Protein AF-A0A183U4X5-F1 (afdb_monomer_lite)

Organism: Toxocara canis (NCBI:txid6265)

Radius of gyration: 14.27 Å; chains: 1; bounding box: 36×38×32 Å

pLDDT: mean 79.89, std 17.5, range [34.81, 96.06]

InterPro domains:
  IPR004245 Protein of unknown function DUF229 [PTHR10974] (3-94)

Foldseek 3Di:
DDPPPVPPPPDFDWAWDDCPDPVNQVLQQVVLVVVCVVCVVVVNCVVDPRKGWPGWPTWIDGPPAQKIWTWTATPVGFIKIFIWHQDPNDIDTPDDIDGDD

Structure (mmCIF, N/CA/C/O backbone):
data_AF-A0A183U4X5-F1
#
_entry.id   AF-A0A183U4X5-F1
#
loop_
_atom_site.group_PDB
_atom_site.id
_atom_site.type_symbol
_atom_site.label_atom_id
_atom_site.label_alt_id
_atom_site.label_comp_id
_atom_site.label_asym_id
_atom_site.label_entity_id
_atom_site.label_seq_id
_atom_site.pdbx_PDB_ins_code
_atom_site.Cartn_x
_atom_site.Cartn_y
_atom_site.Cartn_z
_atom_site.occupancy
_atom_site.B_iso_or_equiv
_atom_site.auth_seq_id
_atom_site.auth_comp_id
_atom_site.auth_asym_id
_atom_site.auth_atom_id
_atom_site.pdbx_PDB_model_num
ATOM 1 N N . MET A 1 1 ? 11.201 -27.649 12.207 1.00 37.34 1 MET A N 1
ATOM 2 C CA . MET A 1 1 ? 10.164 -26.939 11.432 1.00 37.34 1 MET A CA 1
ATOM 3 C C . MET A 1 1 ? 10.922 -25.853 10.718 1.00 37.34 1 MET A C 1
ATOM 5 O O . MET A 1 1 ? 11.184 -24.814 11.308 1.00 37.34 1 MET A O 1
ATOM 9 N N . ASP A 1 2 ? 11.431 -26.203 9.546 1.00 35.62 2 ASP A N 1
ATOM 10 C CA . ASP A 1 2 ? 12.321 -25.351 8.774 1.00 35.62 2 ASP A CA 1
ATOM 11 C C . ASP A 1 2 ? 11.475 -24.281 8.098 1.00 35.62 2 ASP A C 1
ATOM 13 O O . ASP A 1 2 ? 10.549 -24.582 7.344 1.00 35.62 2 ASP A O 1
ATOM 17 N N . ILE A 1 3 ? 11.746 -23.024 8.436 1.00 40.53 3 ILE A N 1
ATOM 18 C CA . ILE A 1 3 ? 11.284 -21.898 7.633 1.00 40.53 3 ILE A CA 1
ATOM 19 C C . ILE A 1 3 ? 12.018 -22.064 6.306 1.00 40.53 3 ILE A C 1
ATOM 21 O O . ILE A 1 3 ? 13.247 -22.058 6.295 1.00 40.53 3 ILE A O 1
ATOM 25 N N . ALA A 1 4 ? 11.282 -22.298 5.219 1.00 38.59 4 ALA A N 1
ATOM 26 C CA . ALA A 1 4 ? 11.873 -22.409 3.896 1.00 38.59 4 ALA A CA 1
ATOM 27 C C . ALA A 1 4 ? 12.754 -21.174 3.645 1.00 38.59 4 ALA A C 1
ATOM 29 O O . ALA A 1 4 ? 12.260 -20.045 3.633 1.00 38.59 4 ALA A O 1
ATOM 30 N N . GLU A 1 5 ? 14.056 -21.398 3.452 1.00 40.19 5 GLU A N 1
ATOM 31 C CA . GLU A 1 5 ? 15.052 -20.360 3.149 1.00 40.19 5 GLU A CA 1
ATOM 32 C C . GLU A 1 5 ? 14.739 -19.590 1.849 1.00 40.19 5 GLU A C 1
ATOM 34 O O . GLU A 1 5 ? 15.378 -18.585 1.554 1.00 40.19 5 GLU A O 1
ATOM 39 N N . GLU A 1 6 ? 13.706 -19.992 1.103 1.00 43.78 6 GLU A N 1
ATOM 40 C CA . GLU A 1 6 ? 13.204 -19.300 -0.089 1.00 43.78 6 GLU A CA 1
ATOM 41 C C . GLU A 1 6 ? 12.464 -17.982 0.211 1.00 43.78 6 GLU A C 1
ATOM 43 O O . GLU A 1 6 ? 12.145 -17.243 -0.715 1.00 43.78 6 GLU A O 1
ATOM 48 N N . TYR A 1 7 ? 12.227 -17.642 1.485 1.00 43.97 7 TYR A N 1
ATOM 49 C CA . TYR A 1 7 ? 11.643 -16.352 1.891 1.00 43.97 7 TYR A CA 1
ATOM 50 C C . TYR A 1 7 ? 12.606 -15.458 2.694 1.00 43.97 7 TYR A C 1
ATOM 52 O O . TYR A 1 7 ? 12.184 -14.537 3.397 1.00 43.97 7 TYR A O 1
ATOM 60 N N . CYS A 1 8 ? 13.916 -15.682 2.577 1.00 42.06 8 CYS A N 1
ATOM 61 C CA . CYS A 1 8 ? 14.910 -14.709 3.021 1.00 42.06 8 CYS A CA 1
ATOM 62 C C . CYS A 1 8 ? 15.107 -13.638 1.935 1.00 42.06 8 CYS A C 1
ATOM 64 O O . CYS A 1 8 ? 15.899 -13.818 1.015 1.00 42.06 8 CYS A O 1
ATOM 66 N N . LEU A 1 9 ? 14.435 -12.486 2.073 1.00 49.09 9 LEU A N 1
ATOM 67 C CA . LEU A 1 9 ? 14.660 -11.253 1.289 1.00 49.09 9 LEU A CA 1
ATOM 68 C C . LEU A 1 9 ? 16.027 -10.599 1.613 1.00 49.09 9 LEU A C 1
ATOM 70 O O . LEU A 1 9 ? 16.134 -9.396 1.877 1.00 49.09 9 LEU A O 1
ATOM 74 N N . CYS A 1 10 ? 17.087 -11.403 1.681 1.00 48.72 10 CYS A N 1
ATOM 75 C CA . CYS A 1 10 ? 18.430 -10.984 2.038 1.00 48.72 10 CYS A CA 1
ATOM 76 C C . CYS A 1 10 ? 19.122 -10.369 0.815 1.00 48.72 10 CYS A C 1
ATOM 78 O O . CYS A 1 10 ? 19.581 -11.067 -0.081 1.00 48.72 10 CYS A O 1
ATOM 80 N N . VAL A 1 11 ? 19.259 -9.040 0.848 1.00 55.22 11 VAL A N 1
ATOM 81 C CA . VAL A 1 11 ? 20.098 -8.227 -0.056 1.00 55.22 11 VAL A CA 1
ATOM 82 C C . VAL A 1 11 ? 19.619 -8.203 -1.510 1.00 55.22 11 VAL A C 1
ATOM 84 O O . VAL A 1 11 ? 20.380 -8.337 -2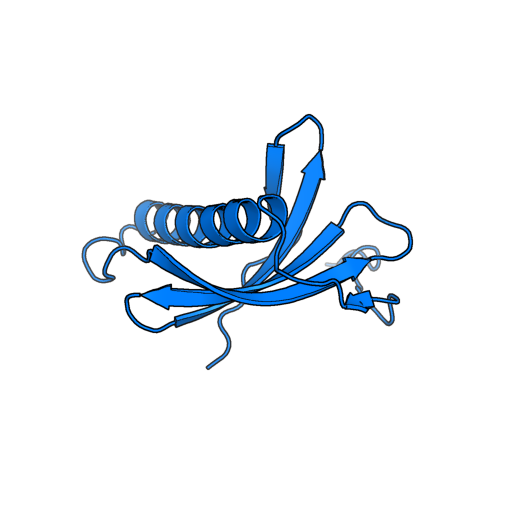.465 1.00 55.22 11 VAL A O 1
ATOM 87 N N . GLU A 1 12 ? 18.330 -7.971 -1.682 1.00 65.25 12 GLU A N 1
ATOM 88 C CA . GLU A 1 12 ? 17.754 -7.668 -2.984 1.00 65.25 12 GLU A CA 1
ATOM 89 C C . GLU A 1 12 ? 17.957 -6.182 -3.344 1.00 65.25 12 GLU A C 1
ATOM 91 O O . GLU A 1 12 ? 17.877 -5.302 -2.481 1.00 65.25 12 GLU A O 1
ATOM 96 N N . LYS A 1 13 ? 18.293 -5.882 -4.609 1.00 73.44 13 LYS A N 1
ATOM 97 C CA . LYS A 1 13 ? 18.506 -4.502 -5.075 1.00 73.44 13 LYS A CA 1
ATOM 98 C C . LYS A 1 13 ? 17.157 -3.833 -5.318 1.00 73.44 13 LYS A C 1
ATOM 100 O O . LYS A 1 13 ? 16.422 -4.188 -6.240 1.00 73.44 13 LYS A O 1
ATOM 105 N N . TRP A 1 14 ? 16.861 -2.849 -4.480 1.00 82.56 14 TRP A N 1
ATOM 106 C CA . TRP A 1 14 ? 15.665 -2.023 -4.555 1.00 82.56 14 TRP A CA 1
ATOM 107 C C . TRP A 1 14 ? 15.997 -0.685 -5.208 1.00 82.56 14 TRP A C 1
ATOM 109 O O . TRP A 1 14 ? 16.915 0.017 -4.780 1.00 82.56 14 TRP A O 1
ATOM 119 N N . ILE A 1 15 ? 15.239 -0.320 -6.239 1.00 84.69 15 ILE A N 1
ATOM 120 C CA . ILE A 1 15 ? 15.371 0.968 -6.918 1.00 84.69 15 ILE A CA 1
ATOM 121 C C . ILE A 1 15 ? 14.222 1.865 -6.480 1.00 84.69 15 ILE A C 1
ATOM 123 O O . ILE A 1 15 ? 13.056 1.562 -6.742 1.00 84.69 15 ILE A O 1
ATOM 127 N N . THR A 1 16 ? 14.547 2.998 -5.858 1.00 85.38 16 THR A N 1
ATOM 128 C CA . THR A 1 16 ? 13.565 4.047 -5.564 1.00 85.38 16 THR A CA 1
ATOM 129 C C . THR A 1 16 ? 12.993 4.599 -6.862 1.00 85.38 16 THR A C 1
ATOM 131 O O . THR A 1 16 ? 13.734 5.035 -7.745 1.00 85.38 16 THR A O 1
ATOM 134 N N . VAL A 1 17 ? 11.669 4.627 -6.960 1.00 83.31 17 VAL A N 1
ATOM 135 C CA . VAL A 1 17 ? 10.961 5.181 -8.115 1.00 83.31 17 VAL A CA 1
ATOM 136 C C . VAL A 1 17 ? 10.180 6.429 -7.732 1.00 83.31 17 VAL A C 1
ATOM 138 O O . VAL A 1 17 ? 9.842 6.659 -6.570 1.00 83.31 17 VAL A O 1
ATOM 141 N N . ASN A 1 18 ? 9.921 7.275 -8.727 1.00 75.81 18 ASN A N 1
ATOM 142 C CA . ASN A 1 18 ? 9.219 8.528 -8.503 1.00 75.81 18 ASN A CA 1
ATOM 143 C C . ASN A 1 18 ? 7.717 8.266 -8.291 1.00 75.81 18 ASN A C 1
ATOM 145 O O . ASN A 1 18 ? 7.069 7.628 -9.118 1.00 75.81 18 ASN A O 1
ATOM 149 N N . GLN A 1 19 ? 7.168 8.782 -7.193 1.00 71.38 19 GLN A N 1
ATOM 150 C CA . GLN A 1 19 ? 5.846 8.410 -6.656 1.00 71.38 19 GLN A CA 1
ATOM 151 C C . GLN A 1 19 ? 4.681 9.178 -7.302 1.00 71.38 19 GLN A C 1
ATOM 153 O O . GLN A 1 19 ? 3.556 9.174 -6.809 1.00 71.38 19 GLN A O 1
ATOM 158 N N . THR A 1 20 ? 4.942 9.883 -8.401 1.00 66.12 20 THR A N 1
ATOM 159 C CA . THR A 1 20 ? 3.976 10.784 -9.045 1.00 66.12 20 THR A CA 1
ATOM 160 C C . THR A 1 20 ? 3.005 10.064 -9.977 1.00 66.12 20 THR A C 1
ATOM 162 O O . THR A 1 20 ? 2.165 10.703 -10.610 1.00 66.12 20 THR A O 1
ATOM 165 N N . SER A 1 21 ? 3.104 8.739 -10.086 1.00 75.44 21 SER A N 1
ATOM 166 C CA . SER A 1 21 ? 2.277 7.964 -11.000 1.00 75.44 21 SER A CA 1
ATOM 167 C C . SER A 1 21 ? 0.910 7.624 -10.392 1.00 75.44 21 SER A C 1
ATOM 169 O O . SER A 1 21 ? 0.777 7.366 -9.194 1.00 75.44 21 SER A O 1
ATOM 171 N N . ASN A 1 22 ? -0.122 7.542 -11.238 1.00 83.94 22 ASN A N 1
ATOM 172 C CA . ASN A 1 22 ? -1.436 7.024 -10.832 1.00 83.94 22 ASN A CA 1
ATOM 173 C C . ASN A 1 22 ? -1.345 5.600 -10.256 1.00 83.94 22 ASN A C 1
ATOM 175 O O . ASN A 1 22 ? -2.150 5.222 -9.404 1.00 83.94 22 ASN A O 1
ATOM 179 N N . PHE A 1 23 ? -0.346 4.830 -10.698 1.00 84.31 23 PHE A N 1
ATOM 180 C CA . PHE A 1 23 ? -0.053 3.500 -10.178 1.00 84.31 23 PHE A CA 1
ATOM 181 C C . PHE A 1 23 ? 0.337 3.556 -8.697 1.00 84.31 23 PHE A C 1
ATOM 183 O O . PHE A 1 23 ? -0.272 2.855 -7.895 1.00 84.31 23 PHE A O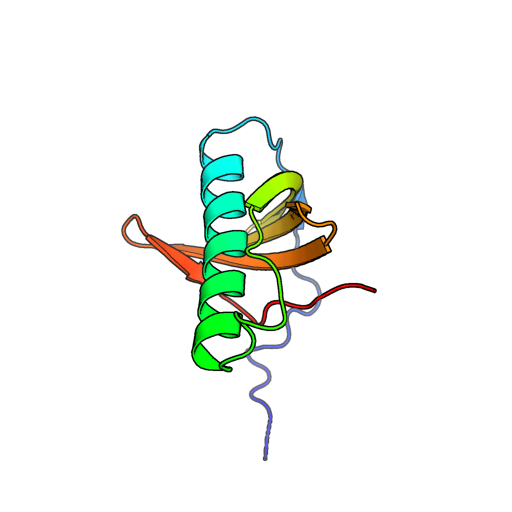 1
ATOM 190 N N . SER A 1 24 ? 1.263 4.444 -8.323 1.00 88.44 24 SER A N 1
ATOM 191 C CA . SER A 1 24 ? 1.730 4.628 -6.942 1.00 88.44 24 SER A CA 1
ATOM 192 C C . SER A 1 24 ? 0.563 4.914 -5.994 1.00 88.44 24 SER A C 1
ATOM 194 O O . SER A 1 24 ? 0.412 4.279 -4.952 1.00 88.44 24 SER A O 1
ATOM 196 N N . ARG A 1 25 ? -0.331 5.830 -6.388 1.00 92.00 25 ARG A N 1
ATOM 197 C CA . ARG A 1 25 ? -1.513 6.174 -5.587 1.00 92.00 25 ARG A CA 1
ATOM 198 C C . ARG A 1 25 ? -2.511 5.018 -5.479 1.00 92.00 25 ARG A C 1
ATOM 200 O O . ARG A 1 25 ? -3.042 4.785 -4.398 1.00 92.00 25 ARG A O 1
ATOM 207 N N . SER A 1 26 ? -2.759 4.301 -6.575 1.00 92.25 26 SER A N 1
ATOM 208 C CA . SER A 1 26 ? -3.690 3.160 -6.594 1.00 92.25 26 SER A CA 1
ATOM 209 C C . SER A 1 26 ? -3.183 2.009 -5.723 1.00 92.25 26 SER A C 1
ATOM 211 O O . SER A 1 26 ? -3.936 1.458 -4.925 1.00 92.25 26 SER A O 1
ATOM 213 N N . ALA A 1 27 ? -1.886 1.713 -5.808 1.00 91.19 27 ALA A N 1
ATOM 214 C CA . ALA A 1 27 ? -1.216 0.716 -4.985 1.00 91.19 27 ALA A CA 1
ATOM 215 C C . ALA A 1 27 ? -1.215 1.107 -3.494 1.00 91.19 27 ALA A C 1
ATOM 217 O O . ALA A 1 27 ? -1.530 0.290 -2.630 1.00 91.19 27 ALA A O 1
ATOM 218 N N . GLY A 1 28 ? -0.957 2.381 -3.178 1.00 93.75 28 GLY A N 1
ATOM 219 C CA . GLY A 1 28 ? -1.061 2.887 -1.808 1.00 93.75 28 GLY A CA 1
ATOM 220 C C . GLY A 1 28 ? -2.478 2.783 -1.232 1.00 93.75 28 GL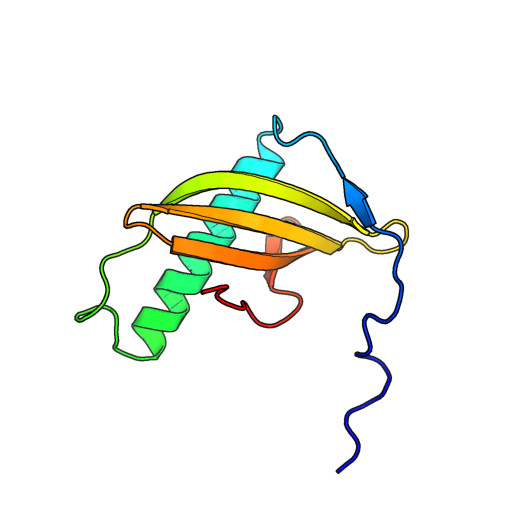Y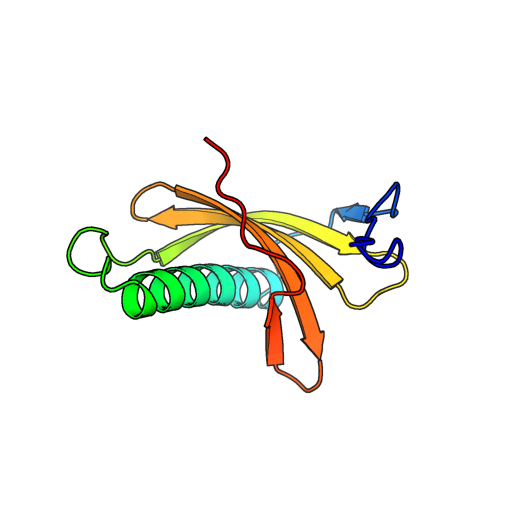 A C 1
ATOM 221 O O . GLY A 1 28 ? -2.651 2.417 -0.071 1.00 93.75 28 GLY A O 1
ATOM 222 N N . GLN A 1 29 ? -3.500 3.059 -2.048 1.00 95.31 29 GLN A N 1
ATOM 223 C CA . GLN A 1 29 ? -4.899 2.947 -1.634 1.00 95.31 29 GLN A CA 1
ATOM 224 C C . GLN A 1 29 ? -5.267 1.485 -1.367 1.00 95.31 29 GLN A C 1
ATOM 226 O O . GLN A 1 29 ? -5.874 1.186 -0.341 1.00 95.31 29 GLN A O 1
ATOM 231 N N . TYR A 1 30 ? -4.811 0.576 -2.230 1.00 94.69 30 TYR A N 1
ATOM 232 C CA . TYR A 1 30 ? -4.977 -0.860 -2.037 1.00 94.69 30 TYR A CA 1
ATOM 233 C C . TYR A 1 30 ? -4.408 -1.338 -0.690 1.00 94.69 30 TYR A C 1
ATOM 235 O O . TYR A 1 30 ? -5.069 -2.105 0.006 1.00 94.69 30 TYR A O 1
ATOM 243 N N . ILE A 1 31 ? -3.235 -0.846 -0.266 1.00 93.75 31 ILE A N 1
ATOM 244 C CA . ILE A 1 31 ? -2.662 -1.188 1.051 1.00 93.75 31 ILE A CA 1
ATOM 245 C C . ILE A 1 31 ? -3.587 -0.737 2.190 1.00 93.75 31 ILE A C 1
ATOM 247 O O . ILE A 1 31 ? -3.865 -1.520 3.098 1.00 93.75 31 ILE A O 1
ATOM 251 N N . ALA A 1 32 ? -4.087 0.502 2.150 1.00 95.19 32 ALA A N 1
ATOM 252 C CA . ALA A 1 32 ? -4.999 1.006 3.178 1.00 95.19 32 ALA A CA 1
ATOM 253 C C . ALA A 1 32 ? -6.292 0.171 3.251 1.00 95.19 32 ALA A C 1
ATOM 255 O O . ALA A 1 32 ? -6.759 -0.174 4.339 1.00 95.19 32 ALA A O 1
ATOM 256 N N . ASP A 1 33 ? -6.844 -0.211 2.098 1.00 95.06 33 ASP A N 1
ATOM 257 C CA . ASP A 1 33 ? -8.047 -1.043 2.017 1.00 95.06 33 ASP A CA 1
ATOM 258 C C . ASP A 1 33 ? -7.805 -2.481 2.499 1.00 95.06 33 ASP A C 1
ATOM 260 O O . ASP A 1 33 ? -8.660 -3.057 3.182 1.00 95.06 33 ASP A O 1
ATOM 264 N N . ALA A 1 34 ? -6.626 -3.041 2.227 1.00 92.88 34 ALA A N 1
ATOM 265 C CA . ALA A 1 34 ? -6.222 -4.339 2.749 1.00 92.88 34 ALA A CA 1
ATOM 266 C C . ALA A 1 34 ? -6.113 -4.319 4.283 1.00 92.88 34 ALA A C 1
ATOM 268 O O . ALA A 1 34 ? -6.650 -5.207 4.943 1.00 92.88 34 ALA A O 1
ATOM 269 N N . ILE A 1 35 ? -5.514 -3.275 4.872 1.00 91.62 35 ILE A N 1
ATOM 270 C CA . ILE A 1 35 ? -5.443 -3.119 6.336 1.00 91.62 35 ILE A CA 1
ATOM 271 C C . ILE A 1 35 ? -6.848 -3.033 6.937 1.00 91.62 35 ILE A C 1
ATOM 273 O O . ILE A 1 35 ? -7.156 -3.753 7.885 1.00 91.62 35 ILE A O 1
ATOM 277 N N . ASN A 1 36 ? -7.730 -2.208 6.367 1.00 93.62 36 ASN A N 1
ATOM 278 C CA . ASN A 1 36 ? -9.120 -2.112 6.821 1.00 93.62 36 ASN A CA 1
ATOM 279 C C . ASN A 1 36 ? -9.851 -3.464 6.756 1.00 93.62 36 ASN A C 1
ATOM 281 O O . ASN A 1 36 ? -10.630 -3.793 7.651 1.00 93.62 36 ASN A O 1
ATOM 285 N N . SER A 1 37 ? -9.590 -4.255 5.714 1.00 92.69 37 SER A N 1
ATOM 286 C CA . SER A 1 37 ? -10.167 -5.594 5.555 1.00 92.69 37 SER A CA 1
ATOM 287 C C . SER A 1 37 ? -9.659 -6.553 6.634 1.00 92.69 37 SER A C 1
ATOM 289 O O . SER A 1 37 ? -10.469 -7.213 7.280 1.00 92.69 37 SER A O 1
ATOM 291 N N . ILE A 1 38 ? -8.354 -6.540 6.929 1.00 89.75 38 ILE A N 1
ATOM 292 C CA . ILE A 1 38 ? -7.754 -7.318 8.026 1.00 89.75 38 ILE A CA 1
ATOM 293 C C . ILE A 1 38 ? -8.355 -6.915 9.381 1.00 89.75 38 ILE A C 1
ATOM 295 O O . ILE A 1 38 ? -8.675 -7.776 10.202 1.00 89.75 38 ILE A O 1
ATOM 299 N N . LEU A 1 39 ? -8.533 -5.614 9.637 1.00 90.38 39 LEU A N 1
ATOM 300 C CA . LEU A 1 39 ? -9.150 -5.126 10.875 1.00 90.38 39 LEU A CA 1
ATOM 301 C C . LEU A 1 39 ? -10.591 -5.627 11.016 1.00 90.38 39 LEU A C 1
ATOM 303 O O . LEU A 1 39 ? -10.980 -6.073 12.095 1.00 90.38 39 LEU A O 1
ATOM 307 N N . LYS A 1 40 ? -11.357 -5.621 9.922 1.00 91.88 40 LYS A N 1
ATOM 308 C CA . LYS A 1 40 ? -12.723 -6.150 9.883 1.00 91.88 40 LYS A CA 1
ATOM 309 C C . LYS A 1 40 ? -12.771 -7.660 10.119 1.00 91.88 40 LYS A C 1
ATOM 311 O O . LYS A 1 40 ? -13.586 -8.125 10.911 1.00 91.88 40 LYS A O 1
ATOM 316 N N . GLU A 1 41 ? -11.888 -8.433 9.489 1.00 92.12 41 GLU A N 1
ATOM 317 C CA . GLU A 1 41 ? -11.783 -9.885 9.709 1.00 92.12 41 GLU A CA 1
ATOM 318 C C . GLU A 1 41 ? -11.453 -10.218 11.169 1.00 92.12 41 GLU A C 1
ATOM 320 O O . GLU A 1 41 ? -12.034 -11.133 11.756 1.00 92.12 41 GLU A O 1
ATOM 325 N N . LYS A 1 42 ? -10.586 -9.411 11.793 1.00 90.94 42 LYS A N 1
ATOM 326 C CA . LYS A 1 42 ? -10.251 -9.502 13.221 1.00 90.94 42 LYS A CA 1
ATOM 327 C C . LYS A 1 42 ? -11.325 -8.919 14.149 1.00 90.94 42 LYS A C 1
ATOM 329 O O . LYS A 1 42 ? -11.154 -8.984 15.364 1.00 90.94 42 LYS A O 1
ATOM 334 N N . LYS A 1 43 ? -12.425 -8.380 13.607 1.00 91.25 43 LYS A N 1
ATOM 335 C CA . LYS A 1 43 ? -13.505 -7.696 14.343 1.00 91.25 43 LYS A CA 1
ATOM 336 C C . LYS A 1 43 ? -13.009 -6.518 15.185 1.00 91.25 43 LYS A C 1
ATOM 338 O O . LYS A 1 43 ? -13.551 -6.253 16.252 1.00 91.25 43 LYS A O 1
ATOM 343 N N . LEU A 1 44 ? -11.966 -5.829 14.733 1.00 89.06 44 LEU A N 1
ATOM 344 C CA . LEU A 1 44 ? -11.389 -4.644 15.378 1.00 89.06 44 LEU A CA 1
ATOM 345 C C . LEU A 1 44 ? -11.864 -3.336 14.730 1.00 89.06 44 LEU A C 1
ATOM 347 O O . LEU A 1 44 ? -11.522 -2.260 15.202 1.00 89.06 44 LEU A O 1
ATOM 351 N N . ASP A 1 45 ? -12.681 -3.409 13.682 1.00 85.56 45 ASP A N 1
ATOM 352 C CA . ASP A 1 45 ? -13.227 -2.271 12.932 1.00 85.56 45 ASP A CA 1
ATOM 353 C C . ASP A 1 45 ? -14.150 -1.355 13.754 1.00 85.56 45 ASP A C 1
ATOM 355 O O . ASP A 1 45 ? -14.401 -0.220 13.367 1.00 85.56 45 ASP A O 1
ATOM 359 N N . HIS A 1 46 ? -14.628 -1.819 14.909 1.00 84.44 46 HIS A N 1
ATOM 360 C CA . HIS A 1 46 ? -15.352 -0.988 15.874 1.00 84.44 46 HIS A CA 1
ATOM 361 C C . HIS A 1 46 ? -14.428 -0.240 16.854 1.00 84.44 46 HIS A C 1
ATOM 363 O O . HIS A 1 46 ? -14.870 0.705 17.503 1.00 84.44 46 HIS A O 1
ATOM 369 N N . LEU A 1 47 ? -13.167 -0.672 16.985 1.00 84.38 47 LEU A N 1
ATOM 370 C CA . LEU A 1 47 ? -12.148 -0.056 17.847 1.00 84.38 47 LEU A CA 1
ATOM 371 C C . LEU A 1 47 ? -11.203 0.850 17.057 1.00 84.38 47 LEU A C 1
ATOM 373 O O . LEU A 1 47 ? -10.664 1.809 17.603 1.00 84.38 47 LEU A O 1
ATOM 377 N N . CYS A 1 48 ? -10.983 0.526 15.786 1.00 84.31 48 CYS A N 1
ATOM 378 C CA . CYS A 1 48 ? -10.104 1.256 14.892 1.00 84.31 48 CYS A CA 1
ATOM 379 C C . CYS A 1 48 ? -10.931 2.020 13.860 1.00 84.31 48 CYS A C 1
ATOM 381 O O . CYS A 1 48 ? -11.775 1.449 13.175 1.00 84.31 48 CYS A O 1
ATOM 383 N N . GLU A 1 49 ? -10.648 3.308 13.712 1.00 89.12 49 GLU A N 1
ATOM 384 C CA . GLU A 1 49 ? -11.202 4.105 12.624 1.00 89.12 49 GLU A CA 1
ATOM 385 C C . GLU A 1 49 ? -10.738 3.580 11.259 1.00 89.12 49 GLU A C 1
ATOM 387 O O . GLU A 1 49 ? -9.620 3.078 11.102 1.00 89.12 49 GLU A O 1
ATOM 392 N N . LYS A 1 50 ? -11.596 3.736 10.245 1.00 93.06 50 LYS A N 1
ATOM 393 C CA . LYS A 1 50 ? -11.276 3.335 8.875 1.00 93.06 50 LYS A CA 1
ATOM 394 C C . LYS A 1 50 ? -10.130 4.187 8.329 1.00 93.06 50 LYS A C 1
ATOM 396 O O . LYS A 1 50 ? -10.271 5.400 8.185 1.00 93.06 50 LYS A O 1
ATOM 401 N N . LEU A 1 51 ? -9.038 3.533 7.948 1.00 94.31 51 LEU A N 1
ATOM 402 C CA . LEU A 1 51 ? -7.868 4.181 7.371 1.00 94.31 51 LEU A CA 1
ATOM 403 C C . LEU A 1 51 ? -8.130 4.602 5.923 1.00 94.31 51 LEU A C 1
ATOM 405 O O . LEU A 1 51 ? -8.711 3.855 5.135 1.00 94.31 51 LEU A O 1
ATOM 409 N N . GLN A 1 52 ? -7.657 5.783 5.552 1.00 96.06 52 GLN A N 1
ATOM 410 C CA . GLN A 1 52 ? -7.617 6.277 4.179 1.00 96.06 52 GLN A CA 1
ATOM 411 C C . GLN A 1 52 ? -6.184 6.635 3.814 1.00 96.06 52 GLN A C 1
ATOM 413 O O . GLN A 1 52 ? -5.447 7.142 4.660 1.00 96.06 52 GLN A O 1
ATOM 418 N N . LEU A 1 53 ? -5.782 6.402 2.563 1.00 95.94 53 LEU A N 1
ATOM 419 C CA . LEU A 1 53 ? -4.468 6.827 2.093 1.00 95.94 53 LEU A CA 1
ATOM 420 C C . LEU A 1 53 ? -4.364 8.355 2.178 1.00 95.94 53 LEU A C 1
ATOM 422 O O . LEU A 1 53 ? -5.146 9.073 1.555 1.00 95.94 53 LEU A O 1
ATOM 426 N N . LYS A 1 54 ? -3.357 8.843 2.902 1.00 95.19 54 LYS A N 1
ATOM 427 C CA . LYS A 1 54 ? -2.976 10.254 2.896 1.00 95.19 54 LYS A CA 1
ATOM 428 C C . LYS A 1 54 ? -1.993 10.516 1.762 1.00 95.19 54 LYS A C 1
ATOM 430 O O . LYS A 1 54 ? -2.266 11.328 0.884 1.00 95.19 54 LYS A O 1
ATOM 435 N N . GLU A 1 55 ? -0.871 9.802 1.769 1.00 94.69 55 GLU A N 1
ATOM 436 C CA . GLU A 1 55 ? 0.152 9.893 0.732 1.00 94.69 55 GLU A CA 1
ATOM 437 C C . GLU A 1 55 ? 1.000 8.616 0.668 1.00 94.69 55 GLU A C 1
ATOM 439 O O . GLU A 1 55 ? 1.082 7.840 1.625 1.00 94.69 55 GLU A O 1
ATOM 444 N N . VAL A 1 56 ? 1.656 8.416 -0.471 1.00 93.69 56 VAL A N 1
ATOM 445 C CA . VAL A 1 56 ? 2.780 7.484 -0.574 1.00 93.69 56 VAL A CA 1
ATOM 446 C C . VAL A 1 56 ? 4.020 8.250 -0.118 1.00 93.69 56 VAL A C 1
ATOM 448 O O . VAL A 1 56 ? 4.225 9.383 -0.541 1.00 93.69 56 VAL A O 1
ATOM 451 N N . LEU A 1 57 ? 4.795 7.663 0.794 1.00 92.19 57 LEU A N 1
ATOM 452 C CA . LEU A 1 57 ? 6.038 8.235 1.321 1.00 92.19 57 LEU A CA 1
ATOM 453 C C . LEU A 1 57 ? 7.261 7.682 0.588 1.00 92.19 57 LEU A C 1
ATOM 455 O O . LEU A 1 57 ? 8.256 8.383 0.389 1.00 92.19 57 LEU A O 1
ATOM 459 N N . LYS A 1 58 ? 7.211 6.397 0.225 1.00 91.12 58 LYS A N 1
ATOM 460 C CA . LYS A 1 58 ? 8.292 5.691 -0.462 1.00 91.12 58 LYS A CA 1
ATOM 461 C C . LYS A 1 58 ? 7.718 4.633 -1.392 1.00 91.12 58 LYS A C 1
ATOM 463 O O . LYS A 1 58 ? 6.804 3.912 -1.001 1.00 91.12 58 LYS A O 1
ATOM 468 N N . GLU A 1 59 ? 8.296 4.515 -2.580 1.00 91.00 59 GLU A N 1
ATOM 469 C CA . GLU A 1 59 ? 8.076 3.393 -3.488 1.00 91.00 59 GLU A CA 1
ATOM 470 C C . GLU A 1 59 ? 9.430 2.906 -4.002 1.00 91.00 59 GLU A C 1
ATOM 472 O O . GLU A 1 59 ? 10.248 3.689 -4.493 1.00 91.00 59 GLU A O 1
ATOM 477 N N . GLU A 1 60 ? 9.657 1.606 -3.884 1.00 89.25 60 GLU A N 1
ATOM 478 C CA . GLU A 1 60 ? 10.849 0.929 -4.366 1.00 89.25 60 GLU A CA 1
ATOM 479 C C . GLU A 1 60 ? 10.441 -0.279 -5.196 1.00 89.25 60 GLU A C 1
ATOM 481 O O . GLU A 1 60 ? 9.601 -1.070 -4.776 1.00 89.25 60 GLU A O 1
ATOM 486 N N . LYS A 1 61 ? 11.049 -0.448 -6.366 1.00 86.12 61 LYS A N 1
ATOM 487 C CA . LYS A 1 61 ? 10.837 -1.627 -7.206 1.00 86.12 61 LYS A CA 1
ATOM 488 C C . LYS A 1 61 ? 11.995 -2.588 -7.059 1.00 86.12 61 LYS A C 1
ATOM 490 O O . LYS A 1 61 ? 13.146 -2.158 -6.966 1.00 86.12 61 LYS A O 1
ATOM 495 N N . HIS A 1 62 ? 11.683 -3.874 -7.073 1.00 83.00 62 HIS A N 1
ATOM 496 C CA . HIS A 1 62 ? 12.708 -4.890 -7.176 1.00 83.00 62 HIS A CA 1
ATOM 497 C C . HIS A 1 62 ? 13.273 -4.935 -8.606 1.00 83.00 62 HIS A C 1
ATOM 499 O O . HIS A 1 62 ? 12.516 -4.845 -9.572 1.00 83.00 62 HIS A O 1
ATOM 505 N N . GLU A 1 63 ? 14.595 -5.063 -8.760 1.00 77.00 63 GLU A N 1
ATOM 506 C CA . GLU A 1 63 ? 15.244 -5.059 -10.084 1.00 77.00 63 GLU A CA 1
ATOM 507 C C . GLU A 1 63 ? 14.833 -6.241 -10.975 1.00 77.00 63 GLU A C 1
ATOM 509 O O . GLU A 1 63 ? 14.727 -6.085 -12.190 1.00 77.00 63 GLU A O 1
ATOM 514 N N . SER A 1 64 ? 14.613 -7.421 -10.391 1.00 70.88 64 SER A N 1
ATOM 515 C CA . SER A 1 64 ? 14.402 -8.668 -11.144 1.00 70.88 64 SER A CA 1
ATOM 516 C C . SER A 1 64 ? 13.030 -9.312 -10.945 1.00 70.88 64 SER A C 1
ATOM 518 O O . SER A 1 64 ? 12.732 -10.316 -11.588 1.00 70.88 64 SER A O 1
ATOM 520 N N . GLN A 1 65 ? 12.183 -8.753 -10.078 1.00 72.75 65 GLN A N 1
ATOM 521 C CA . GLN A 1 65 ? 10.855 -9.294 -9.777 1.00 72.75 65 GLN A CA 1
ATOM 522 C C . GLN A 1 65 ? 9.785 -8.221 -9.960 1.00 72.75 65 GLN A C 1
ATOM 524 O O . GLN A 1 65 ? 10.041 -7.029 -9.804 1.00 72.75 65 GLN A O 1
ATOM 529 N N . THR A 1 66 ? 8.551 -8.640 -10.231 1.00 78.94 66 THR A N 1
ATOM 530 C CA . THR A 1 66 ? 7.382 -7.754 -10.350 1.00 78.94 66 THR A CA 1
ATOM 531 C C . THR A 1 66 ? 6.812 -7.355 -8.982 1.00 78.94 66 THR A C 1
ATOM 533 O O . THR A 1 66 ? 5.597 -7.338 -8.779 1.00 78.94 66 THR A O 1
ATOM 536 N N . VAL A 1 67 ? 7.699 -7.037 -8.034 1.00 83.06 67 VAL A N 1
ATOM 537 C CA . VAL A 1 67 ? 7.365 -6.675 -6.652 1.00 83.06 67 VAL A CA 1
ATOM 538 C C . VAL A 1 67 ? 7.771 -5.230 -6.378 1.00 83.06 67 VAL A C 1
ATOM 540 O O . VAL A 1 67 ? 8.829 -4.755 -6.799 1.00 83.06 67 VAL A O 1
ATOM 543 N N . VAL A 1 68 ? 6.905 -4.526 -5.658 1.00 86.56 68 VAL A N 1
ATOM 544 C CA . VAL A 1 68 ? 7.085 -3.142 -5.236 1.00 86.56 68 VAL A CA 1
ATOM 545 C C . VAL A 1 68 ? 6.962 -3.072 -3.723 1.00 86.56 68 VAL A C 1
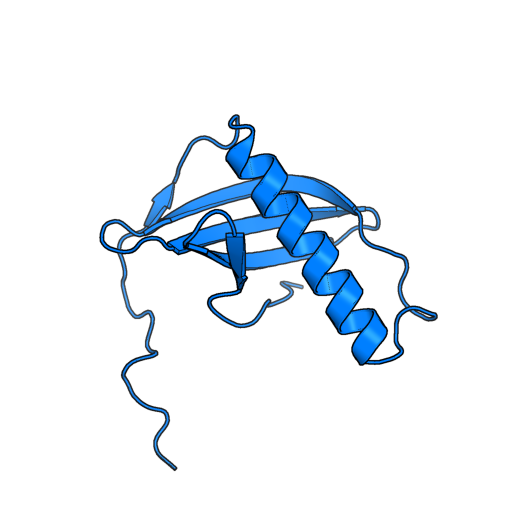ATOM 547 O O . VAL A 1 68 ? 5.985 -3.544 -3.152 1.00 86.56 68 VAL A O 1
ATOM 550 N N . ARG A 1 69 ? 7.930 -2.451 -3.062 1.00 88.94 69 ARG A N 1
ATOM 551 C CA . ARG A 1 69 ? 7.865 -2.100 -1.648 1.00 88.94 69 ARG A CA 1
ATOM 552 C C . ARG A 1 69 ? 7.364 -0.672 -1.517 1.00 88.94 69 ARG A C 1
ATOM 554 O O . ARG A 1 69 ? 7.887 0.239 -2.156 1.00 88.94 69 ARG A O 1
ATOM 561 N N . MET A 1 70 ? 6.353 -0.474 -0.684 1.00 90.56 70 MET A N 1
ATOM 562 C CA . MET A 1 70 ? 5.733 0.826 -0.480 1.00 90.56 70 MET A CA 1
ATOM 563 C C . MET A 1 70 ? 5.645 1.162 0.995 1.00 90.56 70 MET A C 1
ATOM 565 O O . MET A 1 70 ? 5.248 0.331 1.810 1.00 90.56 70 MET A O 1
ATOM 569 N N . LYS A 1 71 ? 5.959 2.417 1.311 1.00 92.69 71 LYS A N 1
ATOM 570 C CA . LYS A 1 71 ? 5.675 3.033 2.602 1.00 92.69 71 LYS A CA 1
ATOM 571 C C . LYS A 1 71 ? 4.602 4.088 2.396 1.00 92.69 71 LYS A C 1
ATOM 573 O O . LYS A 1 71 ? 4.792 4.993 1.583 1.00 92.69 71 LYS A O 1
ATOM 578 N N . ILE A 1 72 ? 3.492 3.979 3.113 1.00 94.12 72 ILE A N 1
ATOM 579 C CA . ILE A 1 72 ? 2.362 4.910 3.019 1.00 94.12 72 ILE A CA 1
ATOM 580 C C . ILE A 1 72 ? 2.101 5.584 4.358 1.00 94.12 72 ILE A C 1
ATOM 582 O O . ILE A 1 72 ? 2.419 5.025 5.410 1.00 94.12 72 ILE A O 1
ATOM 586 N N . SER A 1 73 ? 1.483 6.761 4.312 1.00 95.25 73 SER A N 1
ATOM 587 C CA . SER A 1 73 ? 0.836 7.358 5.476 1.00 95.25 73 SER A CA 1
ATOM 588 C C . SER A 1 73 ? -0.682 7.372 5.297 1.00 95.25 73 SER A C 1
ATOM 590 O O . SER A 1 73 ? -1.193 7.469 4.176 1.00 95.25 73 SER A O 1
ATOM 592 N N . THR A 1 74 ? -1.416 7.260 6.402 1.00 95.81 74 THR A N 1
ATOM 593 C CA . THR A 1 74 ? -2.885 7.229 6.410 1.00 95.81 74 THR A CA 1
ATOM 594 C C . THR A 1 74 ? -3.499 8.346 7.244 1.00 95.81 74 THR A C 1
ATOM 596 O O . THR A 1 74 ? -2.834 8.972 8.074 1.00 95.81 74 THR A O 1
ATOM 599 N N . VAL A 1 75 ? -4.796 8.573 7.035 1.00 93.88 75 VAL A N 1
ATOM 600 C CA . VAL A 1 75 ? -5.686 9.267 7.972 1.00 93.88 75 VAL A CA 1
ATOM 601 C C . VAL A 1 75 ? -6.756 8.278 8.461 1.00 93.88 75 VAL A C 1
ATOM 603 O O . VAL A 1 75 ? -7.405 7.668 7.612 1.00 93.88 75 VAL A O 1
ATOM 606 N N . PRO A 1 76 ? -6.976 8.125 9.780 1.00 91.94 76 PRO A N 1
ATOM 607 C CA . PRO A 1 76 ? -6.165 8.679 10.868 1.00 91.94 76 PRO A CA 1
ATOM 608 C C . PRO A 1 76 ? -4.710 8.184 10.840 1.00 91.94 76 PRO A C 1
ATOM 610 O O . PRO A 1 76 ? -4.365 7.238 10.128 1.00 91.94 76 PRO A O 1
ATOM 613 N N . SER A 1 77 ? -3.849 8.924 11.545 1.00 88.75 77 SER A N 1
ATOM 614 C CA . SER A 1 77 ? -2.386 8.839 11.446 1.00 88.75 77 SER A CA 1
ATOM 615 C C . SER A 1 77 ? -1.867 7.417 11.653 1.00 88.75 77 SER A C 1
ATOM 617 O O . SER A 1 77 ? -1.940 6.880 12.755 1.00 88.75 77 SER A O 1
ATOM 619 N N . GLY A 1 78 ? -1.253 6.860 10.616 1.00 89.38 78 GLY A N 1
ATOM 620 C CA . GLY A 1 78 ? -0.513 5.606 10.665 1.00 89.38 78 GLY A CA 1
ATOM 621 C C . GLY A 1 78 ? 0.509 5.560 9.537 1.00 89.38 78 GLY A C 1
ATOM 622 O O . GLY A 1 78 ? 0.306 6.182 8.492 1.00 89.38 78 GLY A O 1
ATOM 623 N N . ILE A 1 79 ? 1.621 4.863 9.761 1.00 93.12 79 ILE A N 1
ATOM 624 C CA . ILE A 1 79 ? 2.647 4.618 8.749 1.00 93.12 79 ILE A CA 1
ATOM 625 C C . ILE A 1 79 ? 2.774 3.111 8.573 1.00 93.12 79 ILE A C 1
ATOM 627 O O . ILE A 1 79 ? 3.030 2.382 9.531 1.00 93.12 79 ILE A O 1
ATOM 631 N N . PHE A 1 80 ? 2.609 2.658 7.337 1.00 91.19 80 PHE A N 1
ATOM 632 C CA . PHE A 1 80 ? 2.605 1.238 7.007 1.00 91.19 80 PHE A CA 1
ATOM 633 C C . PHE A 1 80 ? 3.600 0.955 5.899 1.00 91.19 80 PHE A C 1
ATOM 635 O O . PHE A 1 80 ? 3.723 1.741 4.956 1.00 91.19 80 PHE A O 1
ATOM 642 N N . GLU A 1 81 ? 4.285 -0.177 6.015 1.00 91.06 81 GLU A N 1
ATOM 643 C CA . GLU A 1 81 ? 5.153 -0.707 4.976 1.00 91.06 81 GLU A CA 1
ATOM 644 C C . GLU A 1 81 ? 4.601 -2.046 4.488 1.00 91.06 81 GLU A C 1
ATOM 646 O O . GLU A 1 81 ? 4.269 -2.931 5.283 1.00 91.06 81 GLU A O 1
ATOM 651 N N . ALA A 1 82 ? 4.477 -2.180 3.171 1.00 89.44 82 ALA A N 1
ATOM 652 C CA . ALA A 1 82 ? 3.981 -3.388 2.533 1.00 89.44 82 ALA A CA 1
ATOM 653 C C . ALA A 1 82 ? 4.742 -3.668 1.239 1.00 89.44 82 ALA A C 1
ATOM 655 O O . ALA A 1 82 ? 5.224 -2.753 0.566 1.00 89.44 82 ALA A O 1
ATOM 656 N N . GLN A 1 83 ? 4.815 -4.945 0.878 1.00 88.56 83 GLN A N 1
ATOM 657 C CA . GLN A 1 83 ? 5.281 -5.378 -0.433 1.00 88.56 83 GLN A CA 1
ATOM 658 C C . GLN A 1 83 ? 4.085 -5.843 -1.250 1.00 88.56 83 GLN A C 1
ATOM 660 O O . GLN A 1 83 ? 3.255 -6.617 -0.775 1.00 88.56 83 GLN A O 1
ATOM 665 N N . LEU A 1 84 ? 4.001 -5.353 -2.476 1.00 88.19 84 LEU A N 1
ATOM 666 C CA . LEU A 1 84 ? 2.927 -5.619 -3.411 1.00 88.19 84 LEU A CA 1
ATOM 667 C C . LEU A 1 84 ? 3.486 -6.299 -4.650 1.00 88.19 84 LEU A C 1
ATOM 669 O O . LEU A 1 84 ? 4.486 -5.850 -5.206 1.00 88.19 84 LEU A O 1
ATOM 673 N N . ARG A 1 85 ? 2.795 -7.325 -5.129 1.00 87.06 85 ARG A N 1
ATOM 674 C CA . ARG A 1 85 ? 2.949 -7.842 -6.486 1.00 87.06 85 ARG A CA 1
ATOM 675 C C . ARG A 1 85 ? 1.808 -7.317 -7.349 1.00 87.06 85 ARG A C 1
ATOM 677 O O . ARG A 1 85 ? 0.696 -7.129 -6.854 1.00 87.06 85 ARG A O 1
ATOM 684 N N . TYR A 1 86 ? 2.103 -7.051 -8.617 1.00 82.19 86 TYR A N 1
ATOM 685 C CA . TYR A 1 86 ? 1.090 -6.727 -9.617 1.00 82.19 86 TYR A CA 1
ATOM 686 C C . TYR A 1 86 ? 1.112 -7.783 -10.721 1.00 82.19 86 TYR A C 1
ATOM 688 O O . TYR A 1 86 ? 2.062 -7.849 -11.506 1.00 82.19 86 TYR A O 1
ATOM 696 N N . ASP A 1 87 ? 0.079 -8.616 -10.755 1.00 82.19 87 ASP A N 1
ATOM 697 C CA . ASP A 1 87 ? -0.106 -9.711 -11.701 1.00 82.19 87 ASP A CA 1
ATOM 698 C C . ASP A 1 87 ? -1.555 -9.735 -12.197 1.00 82.19 87 ASP A C 1
ATOM 700 O O . ASP A 1 87 ? -2.490 -9.465 -11.452 1.00 82.19 87 ASP A O 1
ATOM 704 N N . ASP A 1 88 ? -1.729 -9.986 -13.498 1.00 81.56 88 ASP A N 1
ATOM 705 C CA . ASP A 1 88 ? -3.041 -10.080 -14.161 1.00 81.56 88 ASP A CA 1
ATOM 706 C C . ASP A 1 88 ? -3.997 -8.898 -13.879 1.00 81.56 88 ASP A C 1
ATOM 708 O O . ASP A 1 88 ? -5.199 -9.044 -13.659 1.00 81.56 88 ASP A O 1
ATOM 712 N N . GLY A 1 89 ? -3.443 -7.683 -13.839 1.00 79.75 89 GLY A N 1
ATOM 713 C CA . GLY A 1 89 ? -4.218 -6.465 -13.607 1.00 79.75 89 GLY A CA 1
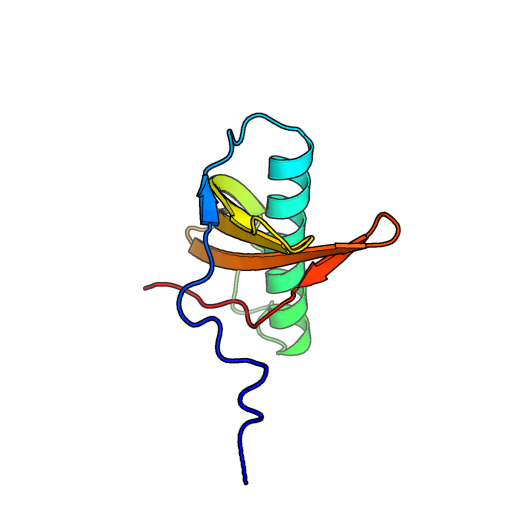ATOM 714 C C . GLY A 1 89 ? -4.601 -6.207 -12.144 1.00 79.75 89 GLY A C 1
ATOM 715 O O . GLY A 1 89 ? -5.245 -5.192 -11.869 1.00 79.75 89 GLY A O 1
ATOM 716 N N . GLN A 1 90 ? -4.199 -7.075 -11.211 1.00 84.06 90 GLN A N 1
ATOM 717 C CA . GLN A 1 90 ? -4.572 -7.024 -9.798 1.00 84.06 90 GLN A CA 1
ATOM 718 C C . GLN A 1 90 ? -3.356 -6.856 -8.880 1.00 84.06 90 GLN A C 1
ATOM 720 O O . GLN A 1 90 ? -2.239 -7.261 -9.194 1.00 84.06 90 GLN A O 1
ATOM 725 N N . TYR A 1 91 ? -3.586 -6.218 -7.731 1.00 85.75 91 TYR A N 1
ATOM 726 C CA . TYR A 1 91 ? -2.592 -6.089 -6.668 1.00 85.75 91 TYR A CA 1
ATOM 727 C C . TYR A 1 91 ? -2.736 -7.239 -5.673 1.00 85.75 91 TYR A C 1
ATOM 729 O O . TYR A 1 91 ? -3.852 -7.606 -5.299 1.00 85.75 91 TYR A O 1
ATOM 737 N N . HIS A 1 92 ? -1.603 -7.744 -5.194 1.00 84.31 92 HIS A N 1
ATOM 738 C CA . HIS A 1 92 ? -1.525 -8.773 -4.162 1.00 84.31 92 HIS A CA 1
ATOM 739 C C . HIS A 1 92 ? -0.478 -8.385 -3.120 1.00 84.31 92 HIS A C 1
ATOM 741 O O . HIS A 1 92 ? 0.612 -7.942 -3.476 1.00 84.31 92 HIS A O 1
ATOM 747 N N . ILE A 1 93 ? -0.771 -8.572 -1.832 1.00 83.69 93 ILE A N 1
ATOM 748 C CA . ILE A 1 93 ? 0.241 -8.417 -0.780 1.00 83.69 93 ILE A CA 1
ATOM 749 C C . ILE A 1 93 ? 1.207 -9.606 -0.854 1.00 83.69 93 ILE A C 1
ATOM 751 O O . ILE A 1 93 ? 0.795 -10.752 -0.702 1.00 83.69 93 ILE A O 1
ATOM 755 N N . ALA A 1 94 ? 2.483 -9.327 -1.122 1.00 70.38 94 ALA A N 1
ATOM 756 C CA . ALA A 1 94 ? 3.525 -10.335 -1.336 1.00 70.38 94 ALA A CA 1
ATOM 757 C C . ALA A 1 94 ? 4.156 -10.852 -0.025 1.00 70.38 94 ALA A C 1
ATOM 759 O O . ALA A 1 94 ? 4.702 -11.956 0.007 1.00 70.38 94 ALA A O 1
ATOM 760 N N . SER A 1 95 ? 4.075 -10.069 1.056 1.00 63.62 95 SER A N 1
ATOM 761 C CA . SER A 1 95 ? 4.535 -10.417 2.408 1.00 63.62 95 SER A CA 1
ATOM 762 C C . SER A 1 95 ? 3.796 -9.576 3.456 1.00 63.62 95 SER A C 1
ATOM 764 O O . SER A 1 95 ? 3.345 -8.480 3.122 1.00 63.62 95 SER A O 1
ATOM 766 N N . ASP A 1 96 ? 3.713 -10.050 4.706 1.00 53.31 96 ASP A N 1
ATOM 767 C CA . ASP A 1 96 ? 2.978 -9.403 5.807 1.00 53.31 96 ASP A CA 1
ATOM 768 C C . ASP A 1 96 ? 3.152 -7.875 5.877 1.00 53.31 96 ASP A C 1
ATOM 770 O O . ASP A 1 96 ? 4.256 -7.334 5.763 1.00 53.31 96 ASP A O 1
ATOM 774 N N . VAL A 1 97 ? 2.037 -7.176 6.111 1.00 52.34 97 VAL A N 1
ATOM 775 C CA . VAL A 1 97 ? 2.034 -5.739 6.403 1.00 52.34 97 VAL A CA 1
ATOM 776 C C . VAL A 1 97 ? 2.620 -5.542 7.795 1.00 52.34 97 VAL A C 1
ATOM 778 O O . VAL A 1 97 ? 2.041 -6.004 8.780 1.00 52.34 97 VAL A O 1
ATOM 781 N N . SER A 1 98 ? 3.742 -4.832 7.898 1.00 53.97 98 SER A N 1
ATOM 782 C CA . SER A 1 98 ? 4.322 -4.478 9.196 1.00 53.97 98 SER A CA 1
ATOM 783 C C . SER A 1 98 ? 4.051 -3.007 9.512 1.00 53.97 98 SER A C 1
ATOM 785 O O . SER A 1 98 ? 4.277 -2.110 8.697 1.00 53.97 98 SER A O 1
ATOM 787 N N . ALA A 1 99 ? 3.511 -2.757 10.705 1.00 46.84 99 ALA A N 1
ATOM 788 C CA . ALA A 1 99 ? 3.391 -1.413 11.252 1.00 46.84 99 ALA A CA 1
ATOM 789 C C . ALA A 1 99 ? 4.745 -1.014 11.848 1.00 46.84 99 ALA A C 1
ATOM 791 O O . ALA A 1 99 ? 5.306 -1.759 12.655 1.00 46.84 99 ALA A O 1
ATOM 792 N N . GLN A 1 100 ? 5.268 0.148 11.464 1.00 42.81 100 GLN A N 1
ATOM 793 C CA . GLN A 1 100 ? 6.431 0.736 12.130 1.00 42.81 100 GLN A CA 1
ATOM 794 C C . GLN A 1 100 ? 5.920 1.705 13.203 1.00 42.81 100 GLN A C 1
ATOM 796 O O . GLN A 1 100 ? 5.125 2.591 12.887 1.00 42.81 100 GLN A O 1
ATOM 801 N N . GLN A 1 101 ? 6.327 1.478 14.458 1.00 34.81 101 GLN A N 1
ATOM 802 C CA . GLN A 1 101 ? 6.070 2.374 15.595 1.00 34.81 101 GLN A CA 1
ATOM 803 C C . GLN A 1 101 ? 7.007 3.580 15.562 1.00 34.81 101 GLN A C 1
ATOM 805 O O . GLN A 1 101 ? 8.179 3.397 15.159 1.00 34.81 101 GLN A O 1
#

Secondary structure (DSSP, 8-state):
----GGG--TT--EEE--TTSHHHHHHHHHHHHHHHHHHHHTT-TTTSPPPEEEEEEEEEEESSSSEEEEEEEEETTEEEEEEEEEETTEEEEEEEEEE--

Sequence (101 aa):
MDIAEEYCLCVEKWITVNQTSNFSRSAGQYIADAINSILKEKKLDHLCEKLQLKEVLKEEKHESQTVVRMKISTVPSGIFEAQLRYDDGQYHIASDVSAQQ